Protein AF-A0A077WSF9-F1 (afdb_monomer)

Mean predicted aligned error: 4.3 Å

pLDDT: mean 92.71, std 7.18, range [61.22, 97.94]

InterPro domains:
  IPR006674 HD domain [PF13023] (7-73)
  IPR039356 5'-deoxynucleotidase YfbR/HDDC2 [PTHR11845] (1-86)

Secondary structure (DSSP, 8-state):
-HHHHHHH-SSHHHHHHHHHHHHHHHT-SHHHHHHHHHHHHHHHHHHHHHHHHH----HHHHHTTTTT--SHHHHHHHHHHHHHHTT-

Organism: NCBI:txid688394

Structure (mmCIF, N/CA/C/O backbone):
data_AF-A0A077WSF9-F1
#
_entry.id   AF-A0A077WSF9-F1
#
loop_
_atom_site.group_PDB
_atom_site.id
_atom_site.type_symbol
_atom_site.label_atom_id
_atom_site.label_alt_id
_atom_site.label_comp_id
_atom_site.label_asym_id
_atom_site.label_entity_id
_atom_site.label_seq_id
_atom_site.pdbx_PDB_ins_code
_atom_site.Cartn_x
_atom_site.Cartn_y
_atom_site.Cartn_z
_atom_site.occupancy
_atom_site.B_iso_or_equiv
_atom_site.auth_seq_id
_atom_site.auth_comp_id
_atom_site.auth_asym_id
_atom_site.auth_atom_id
_atom_site.pdbx_PDB_model_num
ATOM 1 N N . MET A 1 1 ? -1.291 -8.349 21.622 1.00 61.56 1 MET A N 1
ATOM 2 C CA . MET A 1 1 ? -2.343 -7.308 21.661 1.00 61.56 1 MET A CA 1
ATOM 3 C C . MET A 1 1 ? -2.695 -6.849 23.069 1.00 61.56 1 MET A C 1
ATOM 5 O O . MET A 1 1 ? -2.774 -5.644 23.251 1.00 61.56 1 MET A O 1
ATOM 9 N N . GLN A 1 2 ? -2.848 -7.736 24.065 1.00 61.22 2 GLN A N 1
ATOM 10 C CA . GLN A 1 2 ? -3.102 -7.313 25.458 1.00 61.22 2 GLN A CA 1
ATOM 11 C C . GLN A 1 2 ? -2.033 -6.340 25.989 1.00 61.22 2 GLN A C 1
ATOM 13 O O . GLN A 1 2 ? -2.383 -5.317 26.569 1.00 61.22 2 GLN A O 1
ATOM 18 N N . ASP A 1 3 ? -0.756 -6.582 25.678 1.00 74.38 3 ASP A N 1
ATOM 19 C CA . ASP A 1 3 ? 0.327 -5.666 26.058 1.00 74.38 3 ASP A CA 1
ATOM 20 C C . ASP A 1 3 ? 0.192 -4.290 25.384 1.00 74.38 3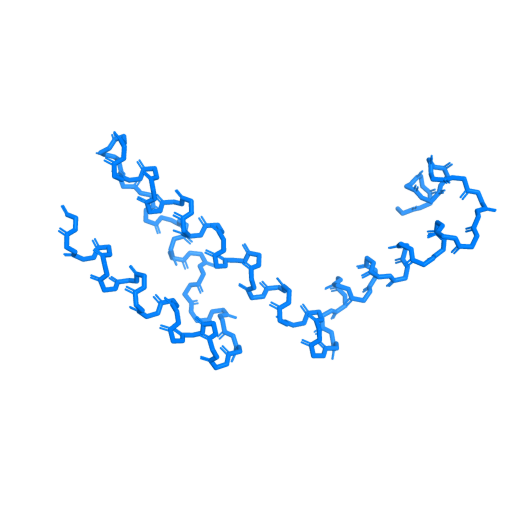 ASP A C 1
ATOM 22 O O . ASP A 1 3 ? 0.322 -3.264 26.043 1.00 74.38 3 ASP A O 1
ATOM 26 N N . PHE A 1 4 ? -0.161 -4.249 24.097 1.00 75.19 4 PHE A N 1
ATOM 27 C CA . PHE A 1 4 ? -0.355 -3.004 23.346 1.00 75.19 4 PHE A CA 1
ATOM 28 C C . PHE A 1 4 ? -1.534 -2.176 23.881 1.00 75.19 4 PHE A C 1
ATOM 30 O O . PHE A 1 4 ? -1.392 -0.979 24.116 1.00 75.19 4 PHE A O 1
ATOM 37 N N . GLN A 1 5 ? -2.671 -2.819 24.165 1.00 72.75 5 GLN A N 1
ATOM 38 C CA . GLN A 1 5 ? -3.815 -2.154 24.794 1.00 72.75 5 GLN A CA 1
ATOM 39 C C . GLN A 1 5 ? -3.461 -1.633 26.196 1.00 72.75 5 GLN A C 1
ATOM 41 O O . GLN A 1 5 ? -3.844 -0.524 26.561 1.00 72.75 5 GLN A O 1
ATOM 46 N N . SER A 1 6 ? -2.668 -2.393 26.962 1.00 78.44 6 SER A N 1
ATOM 47 C CA . SER A 1 6 ? -2.208 -1.968 28.288 1.00 78.44 6 SER A CA 1
ATOM 48 C C . SER A 1 6 ? -1.289 -0.738 28.239 1.00 78.44 6 SER A C 1
ATOM 50 O O . SER A 1 6 ? -1.386 0.120 29.115 1.00 78.44 6 SER A O 1
ATOM 52 N N . MET A 1 7 ? -0.464 -0.597 27.190 1.00 84.06 7 MET A N 1
ATOM 53 C CA . MET A 1 7 ? 0.410 0.568 26.981 1.00 84.06 7 MET A CA 1
ATOM 54 C C . MET A 1 7 ? -0.369 1.852 26.679 1.00 84.06 7 MET A C 1
ATOM 56 O O . MET A 1 7 ? 0.070 2.936 27.056 1.00 84.06 7 MET A O 1
ATOM 60 N N . LEU A 1 8 ? -1.518 1.738 26.009 1.00 82.12 8 LEU A N 1
ATOM 61 C CA . LEU A 1 8 ? -2.384 2.868 25.653 1.00 82.12 8 LEU A CA 1
ATOM 62 C C . LEU A 1 8 ? -3.347 3.270 26.790 1.00 82.12 8 LEU A C 1
ATOM 64 O O . LEU A 1 8 ? -3.999 4.314 26.713 1.00 82.12 8 LEU A O 1
ATOM 68 N N . GLY A 1 9 ? -3.415 2.464 27.855 1.00 82.62 9 GLY A N 1
ATOM 69 C CA . GLY A 1 9 ? -4.345 2.625 28.973 1.00 82.62 9 GLY A CA 1
ATOM 70 C C . GLY A 1 9 ? -5.771 2.179 28.630 1.00 82.62 9 GLY A C 1
ATOM 71 O O . GLY A 1 9 ? -6.179 2.177 27.476 1.00 82.62 9 GLY A O 1
ATOM 72 N N . ASN A 1 10 ? -6.572 1.818 29.638 1.00 83.19 10 ASN A N 1
ATOM 73 C CA . ASN A 1 10 ? -7.965 1.377 29.448 1.00 83.19 10 ASN A CA 1
ATOM 74 C C . ASN A 1 10 ? -8.908 2.562 29.166 1.00 83.19 10 ASN A C 1
ATOM 76 O O . ASN A 1 10 ? -9.774 2.895 29.974 1.00 83.19 10 ASN A O 1
ATOM 80 N N . THR A 1 11 ? -8.716 3.224 28.027 1.00 90.12 11 THR A N 1
ATOM 81 C CA . THR A 1 11 ? -9.542 4.342 27.560 1.00 90.12 11 THR A CA 1
ATOM 82 C C . THR A 1 11 ? -10.384 3.929 26.349 1.00 90.12 11 THR A C 1
ATOM 84 O O . THR A 1 11 ? -10.002 3.003 25.631 1.00 90.12 11 THR A O 1
ATOM 87 N N . PRO A 1 12 ? -11.505 4.617 26.063 1.00 90.31 12 PRO A N 1
ATOM 88 C CA . PRO A 1 12 ? -12.280 4.367 24.845 1.00 90.31 12 PRO A CA 1
ATOM 89 C C . PRO A 1 12 ? -11.450 4.506 23.560 1.00 90.31 12 PRO A C 1
ATOM 91 O O . PRO A 1 12 ? -11.618 3.722 22.635 1.00 90.31 12 PRO A O 1
ATOM 94 N N . VAL A 1 13 ? -10.499 5.445 23.537 1.00 91.31 13 VAL A N 1
ATOM 95 C CA . VAL A 1 13 ? -9.586 5.655 22.400 1.00 91.31 13 VAL A CA 1
ATOM 96 C C . VAL A 1 13 ? -8.639 4.468 22.218 1.00 91.31 13 VAL A C 1
ATOM 98 O O . VAL A 1 13 ? -8.383 4.043 21.098 1.00 91.31 13 VAL A O 1
ATOM 101 N N . ALA A 1 14 ? -8.131 3.887 23.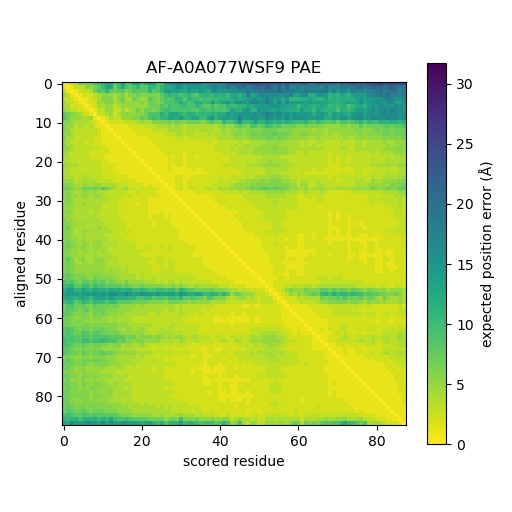309 1.00 91.44 14 ALA A N 1
ATOM 102 C CA . ALA A 1 14 ? -7.297 2.691 23.217 1.00 91.44 14 ALA A CA 1
ATOM 103 C C . ALA A 1 14 ? -8.068 1.496 22.642 1.00 91.44 14 ALA A C 1
ATOM 105 O O . ALA A 1 14 ? -7.493 0.713 21.888 1.00 91.44 14 ALA A O 1
ATOM 106 N N . GLN A 1 15 ? -9.359 1.371 22.968 1.00 90.31 15 GLN A N 1
ATOM 107 C CA . GLN A 1 15 ? -10.218 0.353 22.366 1.00 90.31 15 GLN A CA 1
ATOM 108 C C . GLN A 1 15 ? -10.402 0.599 20.863 1.00 90.31 15 GLN A C 1
ATOM 110 O O . GLN A 1 15 ? -10.198 -0.322 20.082 1.00 90.31 15 GLN A O 1
ATOM 115 N N . GLU A 1 16 ? -10.677 1.840 20.454 1.00 93.62 16 GLU A N 1
ATOM 116 C CA . GLU A 1 16 ? -10.807 2.211 19.037 1.00 93.62 16 GLU A CA 1
ATOM 117 C C . GLU A 1 16 ? -9.543 1.879 18.228 1.00 93.62 16 GLU A C 1
ATOM 119 O O . GLU A 1 16 ? -9.631 1.305 17.147 1.00 93.62 16 GLU A O 1
ATOM 124 N N . ILE A 1 17 ? -8.350 2.167 18.760 1.00 93.19 17 ILE A N 1
ATOM 125 C CA . ILE A 1 17 ? -7.083 1.840 18.086 1.00 93.19 17 ILE A CA 1
ATOM 126 C C . ILE A 1 17 ? -6.919 0.322 17.916 1.00 93.19 17 ILE A C 1
ATOM 128 O O . ILE A 1 17 ? -6.447 -0.133 16.873 1.00 93.19 17 ILE A O 1
ATOM 132 N N . VAL A 1 18 ? -7.287 -0.470 18.929 1.00 91.56 18 VAL A N 1
ATOM 133 C CA . VAL A 1 18 ? -7.242 -1.939 18.846 1.00 91.56 18 VAL A CA 1
ATOM 134 C C . VAL A 1 18 ? -8.224 -2.453 17.795 1.00 91.56 18 VAL A C 1
ATOM 136 O O . VAL A 1 18 ? -7.860 -3.334 17.016 1.00 91.56 18 VAL A O 1
ATOM 139 N N . ASP A 1 19 ? -9.426 -1.883 17.740 1.00 93.56 19 ASP A N 1
ATOM 140 C CA . ASP A 1 19 ? -10.453 -2.259 16.770 1.00 93.56 19 ASP A CA 1
ATOM 141 C C . ASP A 1 19 ? -10.006 -1.923 15.335 1.00 93.56 19 ASP A C 1
ATOM 143 O O . ASP A 1 19 ? -10.089 -2.780 14.455 1.00 93.56 19 ASP A O 1
ATOM 147 N N . LEU A 1 20 ? -9.425 -0.736 15.109 1.00 95.25 20 LEU A N 1
ATOM 148 C CA . LEU A 1 20 ? -8.851 -0.331 13.816 1.00 95.25 20 LEU A CA 1
ATOM 149 C C . LEU A 1 20 ? -7.671 -1.216 13.395 1.00 95.25 20 LEU A C 1
ATOM 151 O O . LEU A 1 20 ? -7.545 -1.581 12.225 1.00 95.25 20 LEU A O 1
ATOM 155 N N . TRP A 1 21 ? -6.798 -1.583 14.338 1.00 93.62 21 TRP A N 1
ATOM 156 C CA . TRP A 1 21 ? -5.711 -2.523 14.063 1.00 93.62 21 TRP A CA 1
ATOM 157 C C . TRP A 1 21 ? -6.260 -3.886 13.637 1.00 93.62 21 TRP A C 1
ATOM 159 O O . TRP A 1 21 ? -5.788 -4.460 12.656 1.00 93.62 21 TRP A O 1
ATOM 169 N N . GLN A 1 22 ? -7.279 -4.389 14.339 1.00 94.50 22 GLN A N 1
ATOM 170 C CA . GLN A 1 22 ? -7.896 -5.667 14.004 1.00 94.50 22 GLN A CA 1
ATOM 171 C C . GLN A 1 22 ? -8.591 -5.607 12.640 1.00 94.50 22 GLN A C 1
ATOM 173 O O . GLN A 1 22 ? -8.473 -6.550 11.866 1.00 94.50 22 GLN A O 1
ATOM 178 N N . GLU A 1 23 ? -9.263 -4.501 12.315 1.00 96.25 23 GLU A N 1
ATOM 179 C CA . GLU A 1 23 ? -9.866 -4.270 11.000 1.00 96.25 23 GLU A CA 1
ATOM 180 C C . GLU A 1 23 ? -8.818 -4.324 9.878 1.00 96.25 23 GLU A C 1
ATOM 182 O O . GLU A 1 23 ? -9.009 -5.021 8.874 1.00 96.25 23 GLU A O 1
ATOM 187 N N . TYR A 1 24 ? -7.688 -3.634 10.070 1.00 96.25 24 TYR A N 1
ATOM 188 C CA . TYR A 1 24 ? -6.564 -3.657 9.138 1.00 96.25 24 TYR A CA 1
ATOM 189 C C . TYR A 1 24 ? -6.015 -5.075 8.943 1.00 96.25 24 TYR A C 1
ATOM 191 O O . TYR A 1 24 ? -5.805 -5.500 7.805 1.00 96.25 24 TYR A O 1
ATOM 199 N N . GLU A 1 25 ? -5.796 -5.818 10.029 1.00 94.56 25 GLU A N 1
ATOM 200 C CA . GLU A 1 25 ? -5.264 -7.183 9.979 1.00 94.56 25 GLU A CA 1
ATOM 201 C C . GLU A 1 25 ? -6.234 -8.186 9.353 1.00 94.56 25 GLU A C 1
ATOM 203 O O . GLU A 1 25 ? -5.809 -9.042 8.575 1.00 94.56 25 GLU A O 1
ATOM 208 N N . ASP A 1 26 ? -7.532 -8.052 9.625 1.00 95.44 26 ASP A N 1
ATOM 209 C CA . ASP A 1 26 ? -8.569 -8.883 9.018 1.00 95.44 26 ASP A CA 1
ATOM 210 C C . ASP A 1 26 ? -8.675 -8.657 7.504 1.00 95.44 26 ASP A C 1
ATOM 212 O O . ASP A 1 26 ? -9.019 -9.592 6.778 1.00 95.44 26 ASP A O 1
ATOM 216 N N . ALA A 1 27 ? -8.380 -7.440 7.028 1.00 93.75 27 ALA A N 1
ATOM 217 C CA . ALA A 1 27 ? -8.380 -7.058 5.615 1.00 93.75 27 ALA A CA 1
ATOM 218 C C . ALA A 1 27 ? -9.699 -7.384 4.884 1.00 93.75 27 ALA A C 1
ATOM 220 O O . ALA A 1 27 ? -9.703 -7.889 3.759 1.00 93.75 27 ALA A O 1
ATOM 221 N N . LYS A 1 28 ? -10.838 -7.111 5.536 1.00 92.00 28 LYS A N 1
ATOM 222 C CA . LYS A 1 28 ? -12.184 -7.400 4.998 1.00 92.00 28 LYS A CA 1
ATOM 223 C C . LYS A 1 28 ? -12.975 -6.157 4.606 1.00 92.00 28 LYS A C 1
ATOM 225 O O . LYS A 1 28 ? -13.909 -6.273 3.814 1.00 92.00 28 LYS A O 1
ATOM 230 N N . THR A 1 29 ? -12.643 -4.997 5.165 1.00 96.19 29 THR A N 1
ATOM 231 C CA . THR A 1 29 ? -13.314 -3.733 4.842 1.00 96.19 29 THR A CA 1
ATOM 232 C C . THR A 1 29 ? -12.681 -3.086 3.605 1.00 96.19 29 THR A C 1
ATOM 234 O O . THR A 1 29 ? -11.501 -3.329 3.317 1.00 96.19 29 THR A O 1
ATOM 237 N N . PRO A 1 30 ? -13.436 -2.272 2.843 1.00 96.38 30 PRO A N 1
ATOM 238 C CA . PRO A 1 30 ? -12.879 -1.486 1.744 1.00 96.38 30 PRO A CA 1
ATOM 239 C C . PRO A 1 30 ? -11.688 -0.622 2.179 1.00 96.38 30 PRO A C 1
ATOM 241 O O . PRO A 1 30 ? -10.688 -0.547 1.465 1.00 96.38 30 PRO A O 1
ATOM 244 N N . GLU A 1 31 ? -11.773 -0.023 3.365 1.00 96.81 31 GLU A N 1
ATOM 245 C CA . GLU A 1 31 ? -10.739 0.807 3.972 1.00 96.81 31 GLU A CA 1
ATOM 246 C C . GLU A 1 31 ? -9.484 -0.015 4.282 1.00 96.81 31 GLU A C 1
ATOM 248 O O . GLU A 1 31 ? -8.398 0.348 3.835 1.00 96.81 31 GLU A O 1
ATOM 253 N N . ALA A 1 32 ? -9.610 -1.164 4.956 1.00 96.38 32 ALA A N 1
ATOM 254 C CA . ALA A 1 32 ? -8.468 -2.026 5.258 1.00 96.38 32 ALA A CA 1
ATOM 255 C C . ALA A 1 32 ? -7.773 -2.539 3.989 1.00 96.38 32 ALA A C 1
ATOM 257 O O . ALA A 1 32 ? -6.543 -2.543 3.910 1.00 96.38 32 ALA A O 1
ATOM 258 N N . LEU A 1 33 ? -8.542 -2.928 2.967 1.00 95.88 33 LEU A N 1
ATOM 259 C CA . LEU A 1 33 ? -8.001 -3.351 1.673 1.00 95.88 33 LEU A CA 1
ATOM 260 C C . LEU A 1 33 ? -7.250 -2.212 0.970 1.00 95.88 33 LEU A C 1
ATOM 262 O O . LEU A 1 33 ? -6.148 -2.428 0.462 1.00 95.88 33 LEU A O 1
ATOM 266 N N . LEU A 1 34 ? -7.808 -0.997 0.980 1.00 97.00 34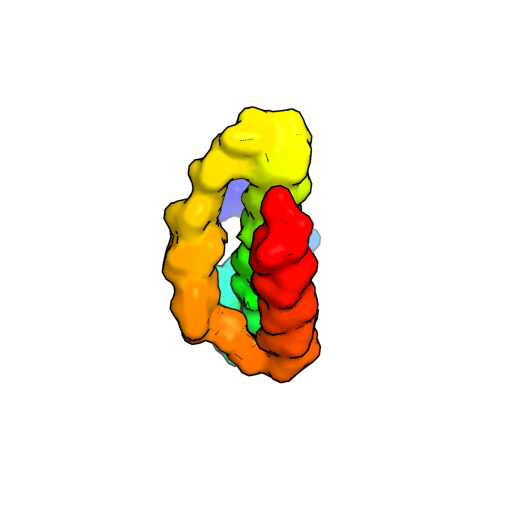 LEU A N 1
ATOM 267 C CA . LEU A 1 34 ? -7.152 0.190 0.435 1.00 97.00 34 LEU A CA 1
ATOM 268 C C . LEU A 1 34 ? -5.847 0.501 1.179 1.00 97.00 34 LEU A C 1
ATOM 270 O O . LEU A 1 34 ? -4.821 0.730 0.539 1.00 97.00 34 LEU A O 1
ATOM 274 N N . VAL A 1 35 ? -5.856 0.476 2.514 1.00 97.00 35 VAL A N 1
ATOM 275 C CA . VAL A 1 35 ? -4.658 0.746 3.325 1.00 97.00 35 VAL A CA 1
ATOM 276 C C . VAL A 1 35 ? -3.589 -0.325 3.093 1.00 97.00 35 VAL A C 1
ATOM 278 O O . VAL A 1 35 ? -2.421 0.015 2.938 1.00 97.00 35 VAL A O 1
ATOM 281 N N . LYS A 1 36 ? -3.960 -1.608 2.971 1.00 96.06 36 LYS A N 1
ATOM 282 C CA . LYS A 1 36 ? -3.014 -2.693 2.641 1.00 96.06 36 LYS A CA 1
ATOM 283 C C . LYS A 1 36 ? -2.374 -2.508 1.260 1.00 96.06 36 LYS A C 1
ATOM 285 O O . LYS A 1 36 ? -1.234 -2.941 1.066 1.00 96.06 36 LYS A O 1
ATOM 290 N N . ASP 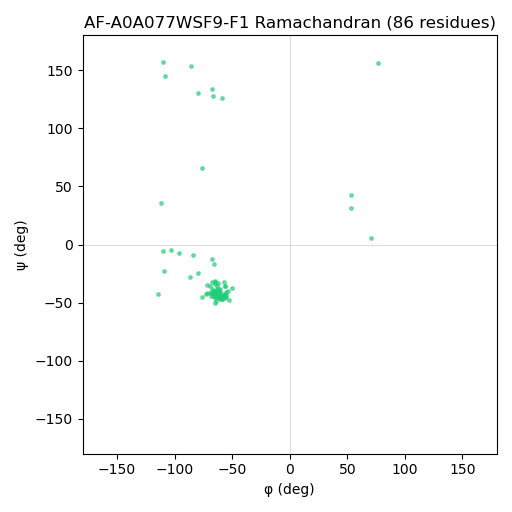A 1 37 ? -3.091 -1.940 0.295 1.00 97.50 37 ASP A N 1
ATOM 291 C CA . ASP A 1 37 ? -2.538 -1.600 -1.019 1.00 97.50 37 ASP A CA 1
ATOM 292 C C . ASP A 1 37 ? -1.603 -0.389 -0.940 1.00 97.50 37 ASP A C 1
ATOM 294 O O . ASP A 1 37 ? -0.515 -0.426 -1.516 1.00 97.50 37 ASP A O 1
ATOM 298 N N . LEU A 1 38 ? -1.986 0.648 -0.190 1.00 97.62 38 LEU A N 1
ATOM 299 C CA . LEU A 1 38 ? -1.157 1.834 0.044 1.00 97.62 38 LEU A CA 1
ATOM 300 C C . LEU A 1 38 ? 0.162 1.489 0.745 1.00 97.62 38 LEU A C 1
ATOM 302 O O . LEU A 1 38 ? 1.205 1.947 0.295 1.00 97.62 38 LEU A O 1
ATOM 306 N N . ASP A 1 39 ? 0.130 0.637 1.771 1.00 96.75 39 ASP A N 1
ATOM 307 C CA . ASP A 1 39 ? 1.312 0.165 2.511 1.00 96.75 39 ASP A CA 1
ATOM 308 C C . ASP A 1 39 ? 2.355 -0.475 1.573 1.00 96.75 39 ASP A C 1
ATOM 310 O O . ASP A 1 39 ? 3.539 -0.141 1.582 1.00 96.75 39 ASP A O 1
ATOM 314 N N . LYS A 1 40 ? 1.904 -1.331 0.646 1.00 97.06 40 LYS A N 1
ATOM 315 C CA . LYS A 1 40 ? 2.787 -1.952 -0.358 1.00 97.06 40 LYS A CA 1
ATOM 316 C C . LYS A 1 40 ? 3.258 -0.970 -1.422 1.00 97.06 40 LYS A C 1
ATOM 318 O O . LYS A 1 40 ? 4.359 -1.133 -1.946 1.00 97.06 40 LYS A O 1
ATOM 323 N N . PHE A 1 41 ? 2.411 -0.014 -1.797 1.00 97.94 41 PHE A N 1
ATOM 324 C CA . PHE A 1 41 ? 2.742 0.988 -2.804 1.00 97.94 41 PHE A CA 1
ATOM 325 C C . PHE A 1 41 ? 3.824 1.936 -2.283 1.00 97.94 41 PHE A C 1
ATOM 327 O O . PHE A 1 41 ? 4.804 2.1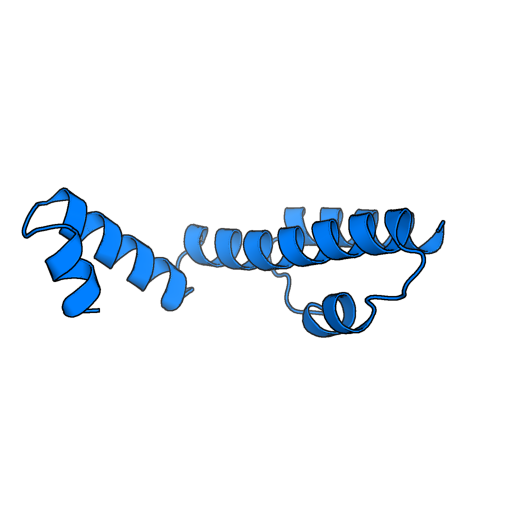84 -2.978 1.00 97.94 41 PHE A O 1
ATOM 334 N N . GLU A 1 42 ? 3.692 2.396 -1.042 1.00 97.75 42 GLU A N 1
ATOM 335 C CA . GLU A 1 42 ? 4.684 3.237 -0.372 1.00 97.75 42 GLU A CA 1
ATOM 336 C C . GLU A 1 42 ? 6.053 2.541 -0.322 1.00 97.75 42 GLU A C 1
ATOM 338 O O . GLU A 1 42 ? 7.051 3.118 -0.757 1.00 97.75 42 GLU A O 1
ATOM 343 N N . MET A 1 43 ? 6.081 1.250 0.027 1.00 97.44 43 MET A N 1
ATOM 344 C CA . MET A 1 43 ? 7.311 0.451 0.052 1.00 97.44 43 MET A CA 1
ATOM 345 C C . MET A 1 43 ? 8.063 0.443 -1.294 1.00 97.44 43 MET A C 1
ATOM 347 O O . MET A 1 43 ? 9.290 0.555 -1.325 1.00 97.44 43 MET A O 1
ATOM 351 N N . ILE A 1 44 ? 7.363 0.309 -2.428 1.00 97.69 44 ILE A N 1
ATOM 352 C CA . ILE A 1 44 ? 8.016 0.313 -3.752 1.00 97.69 44 ILE A CA 1
ATOM 353 C C . ILE A 1 44 ? 8.365 1.719 -4.249 1.00 97.69 44 ILE A C 1
ATOM 355 O O . ILE A 1 44 ? 9.300 1.857 -5.037 1.00 97.69 44 ILE A O 1
ATOM 359 N N . VAL A 1 45 ? 7.663 2.756 -3.781 1.00 97.81 45 VAL A N 1
ATOM 360 C CA . VAL A 1 45 ? 8.055 4.155 -4.007 1.00 97.81 45 VAL A CA 1
ATOM 361 C C . VAL A 1 45 ? 9.387 4.427 -3.314 1.00 97.81 45 VAL A C 1
ATOM 363 O O . VAL A 1 45 ? 10.318 4.901 -3.959 1.00 97.81 45 VAL A O 1
ATOM 366 N N . GLN A 1 46 ? 9.525 4.049 -2.040 1.00 97.12 46 GLN A N 1
ATOM 367 C CA . GLN A 1 46 ? 10.797 4.165 -1.323 1.00 97.12 46 GLN A CA 1
ATOM 368 C C . GLN A 1 46 ? 11.912 3.383 -2.018 1.00 97.12 46 GLN A C 1
ATOM 370 O O . GLN A 1 46 ? 13.008 3.909 -2.202 1.00 97.12 46 GLN A O 1
ATOM 375 N N . ALA A 1 47 ? 11.636 2.144 -2.442 1.00 97.06 47 ALA A N 1
ATOM 376 C CA . ALA A 1 47 ? 12.609 1.346 -3.178 1.00 97.06 47 ALA A CA 1
ATOM 377 C C . ALA A 1 47 ? 13.089 2.079 -4.440 1.00 97.06 47 ALA A C 1
ATOM 379 O O . ALA A 1 47 ? 14.292 2.165 -4.657 1.00 97.06 47 ALA A O 1
ATOM 380 N N . LEU A 1 48 ? 12.183 2.668 -5.228 1.00 96.56 48 LEU A N 1
ATOM 381 C CA . LEU A 1 48 ? 12.550 3.443 -6.415 1.00 96.56 48 LEU A CA 1
ATOM 382 C C . LEU A 1 48 ? 13.461 4.633 -6.079 1.00 96.56 48 LEU A C 1
ATOM 3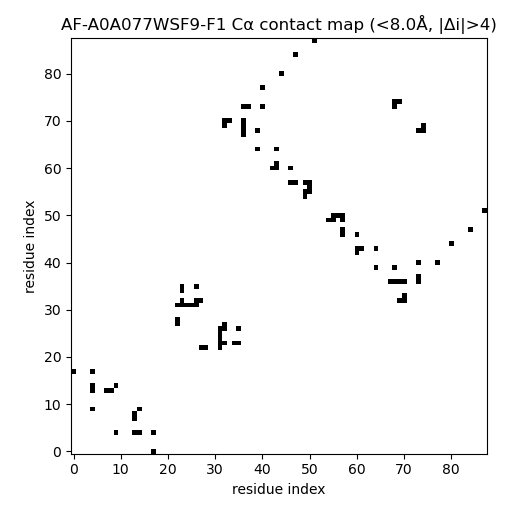84 O O . LEU A 1 48 ? 14.469 4.847 -6.753 1.00 96.56 48 LEU A O 1
ATOM 388 N N . GLU A 1 49 ? 13.127 5.396 -5.038 1.00 96.44 49 GLU A N 1
ATOM 389 C CA . GLU A 1 49 ? 13.936 6.543 -4.613 1.00 96.44 49 GLU A CA 1
ATOM 390 C C . GLU A 1 49 ? 15.336 6.119 -4.143 1.00 96.44 49 GLU A C 1
ATOM 392 O O . GLU A 1 49 ? 16.327 6.765 -4.491 1.00 96.44 49 GLU A O 1
ATOM 397 N N . TYR A 1 50 ? 15.451 4.985 -3.448 1.00 96.19 50 TYR A N 1
ATOM 398 C CA . TYR A 1 50 ? 16.750 4.420 -3.083 1.00 96.19 50 TYR A CA 1
ATOM 399 C C . TYR A 1 50 ? 17.536 3.886 -4.289 1.00 96.19 50 TYR A C 1
ATOM 401 O O . TYR A 1 50 ? 18.760 4.021 -4.326 1.00 96.19 50 TYR A O 1
ATOM 409 N N . GLU A 1 51 ? 16.881 3.310 -5.303 1.00 95.62 51 GLU A N 1
ATOM 410 C CA . GLU A 1 51 ? 17.571 2.917 -6.541 1.00 95.62 51 GLU A CA 1
ATOM 411 C C . GLU A 1 51 ? 18.173 4.144 -7.251 1.00 95.62 51 GLU A C 1
ATOM 413 O O . GLU A 1 51 ? 19.322 4.087 -7.705 1.00 95.62 51 GLU A O 1
ATOM 418 N N . LYS A 1 52 ? 17.442 5.270 -7.281 1.00 93.69 52 LYS A N 1
ATOM 419 C CA . LYS A 1 52 ? 17.912 6.554 -7.832 1.00 93.69 52 LYS A CA 1
ATOM 420 C C . LYS A 1 52 ? 19.120 7.106 -7.074 1.00 93.69 52 LYS A C 1
ATOM 422 O O . LYS A 1 52 ? 20.070 7.570 -7.709 1.00 93.69 52 LYS A O 1
ATOM 427 N N . SER A 1 53 ? 19.093 7.083 -5.738 1.00 94.56 53 SER A N 1
ATOM 428 C CA . SER A 1 53 ? 20.162 7.665 -4.915 1.00 94.56 53 SER A CA 1
ATOM 429 C C . SER A 1 53 ? 21.417 6.794 -4.869 1.00 94.56 53 SER A C 1
ATOM 431 O O . SER A 1 53 ? 22.530 7.295 -5.043 1.00 94.56 53 SER A O 1
ATOM 433 N N . ASP A 1 54 ? 21.248 5.485 -4.670 1.00 92.44 54 ASP A N 1
ATOM 434 C CA . ASP A 1 54 ? 22.337 4.587 -4.276 1.00 92.44 54 ASP A CA 1
ATOM 435 C C . ASP A 1 54 ? 22.860 3.734 -5.439 1.00 92.44 54 ASP A C 1
ATOM 437 O O . ASP A 1 54 ? 23.840 3.000 -5.274 1.00 92.44 54 ASP A O 1
ATOM 441 N N . LYS A 1 55 ? 22.226 3.818 -6.621 1.00 85.62 55 LYS A N 1
ATOM 442 C CA . LYS A 1 55 ? 22.558 3.050 -7.838 1.00 85.62 55 LYS A CA 1
ATOM 443 C C . LYS A 1 55 ? 22.624 1.536 -7.605 1.00 85.62 55 LYS A C 1
ATOM 445 O O . LYS A 1 55 ? 23.402 0.823 -8.244 1.00 85.62 55 LYS A O 1
ATOM 450 N N . LYS A 1 56 ? 21.822 1.038 -6.666 1.00 89.44 56 LYS A N 1
ATOM 451 C CA . LYS A 1 56 ? 21.654 -0.389 -6.381 1.00 89.44 56 LYS A CA 1
ATOM 452 C C . LYS A 1 56 ? 20.292 -0.825 -6.867 1.00 89.44 56 LYS A C 1
ATOM 454 O O . LYS A 1 56 ? 19.341 -0.072 -6.739 1.00 89.44 56 LYS A O 1
ATOM 459 N N . SER A 1 57 ? 20.198 -2.052 -7.367 1.00 92.50 57 SER A N 1
ATOM 460 C CA . SER A 1 57 ? 18.895 -2.632 -7.665 1.00 92.50 57 SER A CA 1
ATOM 461 C C . SER A 1 57 ? 18.246 -3.165 -6.389 1.00 92.50 57 SER A C 1
ATOM 463 O O . SER A 1 57 ? 18.857 -3.932 -5.644 1.00 92.50 57 SER A O 1
ATOM 465 N N . LEU A 1 58 ? 16.991 -2.787 -6.178 1.00 95.75 58 LEU A N 1
ATOM 466 C CA . LEU A 1 58 ? 16.107 -3.236 -5.107 1.00 95.75 58 LEU A CA 1
ATOM 467 C C . LEU A 1 58 ? 14.955 -4.079 -5.678 1.00 95.75 58 LEU A C 1
ATOM 469 O O . LEU A 1 58 ? 13.829 -4.048 -5.185 1.00 95.75 58 LEU A O 1
ATOM 473 N N . GLN A 1 59 ? 15.245 -4.860 -6.727 1.00 95.38 59 GLN A N 1
ATOM 474 C CA . GLN A 1 59 ? 14.266 -5.653 -7.481 1.00 95.38 59 GLN A CA 1
ATOM 475 C C . GLN A 1 59 ? 13.360 -6.528 -6.600 1.00 95.38 59 GLN A C 1
ATOM 477 O O . GLN A 1 59 ? 12.163 -6.618 -6.864 1.00 95.38 59 GLN A O 1
ATOM 482 N N . SER A 1 60 ? 13.898 -7.107 -5.523 1.00 96.31 60 SER A N 1
ATOM 483 C CA . SER A 1 60 ? 13.143 -7.967 -4.604 1.00 96.31 60 SER A CA 1
ATOM 484 C C . SER A 1 60 ? 11.914 -7.281 -3.996 1.00 96.31 60 SER A C 1
ATOM 486 O O . SER A 1 60 ? 10.902 -7.944 -3.775 1.00 96.31 60 SER A O 1
ATOM 488 N N . PHE A 1 61 ? 11.957 -5.964 -3.763 1.00 96.00 61 PHE A N 1
ATOM 489 C CA . PHE A 1 61 ? 10.811 -5.208 -3.247 1.00 96.00 61 PHE A CA 1
ATOM 490 C C . PHE A 1 61 ? 9.674 -5.150 -4.272 1.00 96.00 61 PHE A C 1
ATOM 492 O O . PHE A 1 61 ? 8.509 -5.355 -3.925 1.00 96.00 61 PHE A O 1
ATOM 499 N N . PHE A 1 62 ? 10.006 -4.962 -5.547 1.00 96.12 62 PHE A N 1
ATOM 500 C CA . PHE A 1 62 ? 9.030 -4.931 -6.633 1.00 96.12 62 PHE A CA 1
ATOM 501 C C . PHE A 1 62 ? 8.456 -6.323 -6.919 1.00 96.12 62 PHE A C 1
ATOM 503 O O . PHE A 1 62 ? 7.240 -6.461 -7.034 1.00 96.12 62 PHE A O 1
ATOM 510 N N . ASP A 1 63 ? 9.295 -7.361 -6.925 1.00 96.06 63 ASP A N 1
ATOM 511 C CA . ASP A 1 63 ? 8.841 -8.750 -7.083 1.00 96.06 63 ASP A CA 1
ATOM 512 C C . ASP A 1 63 ? 7.884 -9.147 -5.951 1.00 96.06 63 ASP A C 1
ATOM 514 O O . ASP A 1 63 ? 6.865 -9.804 -6.173 1.00 96.06 63 ASP A O 1
ATOM 518 N N . SER A 1 64 ? 8.157 -8.683 -4.725 1.00 94.69 64 SER A N 1
ATOM 519 C CA . SER A 1 64 ? 7.322 -8.980 -3.560 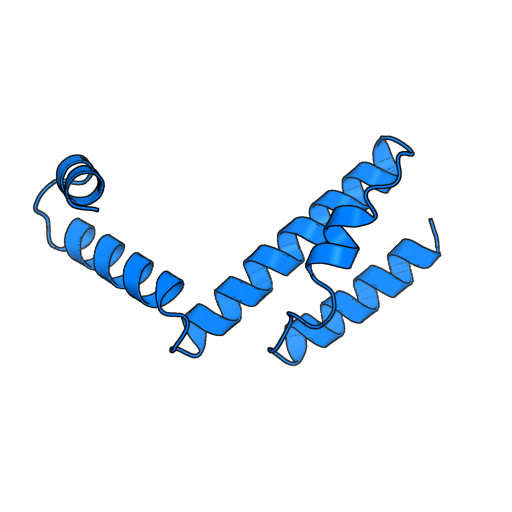1.00 94.69 64 SER A CA 1
ATOM 520 C C . SER A 1 64 ? 5.916 -8.376 -3.631 1.00 94.69 64 SER A C 1
ATOM 522 O O . SER A 1 64 ? 5.046 -8.810 -2.875 1.00 94.69 64 SER A O 1
ATOM 524 N N . THR A 1 65 ? 5.666 -7.399 -4.509 1.00 94.25 65 THR A N 1
ATOM 525 C CA . THR A 1 65 ? 4.370 -6.705 -4.640 1.00 94.25 65 THR A CA 1
ATOM 526 C C . THR A 1 65 ? 3.626 -7.035 -5.932 1.00 94.25 65 THR A C 1
ATOM 528 O O . THR A 1 65 ? 2.456 -6.669 -6.080 1.00 94.25 65 THR A O 1
ATOM 531 N N . GLN A 1 66 ? 4.247 -7.792 -6.841 1.00 91.19 66 GLN A N 1
ATOM 532 C CA . GLN A 1 66 ? 3.655 -8.146 -8.124 1.00 91.19 66 GLN A CA 1
ATOM 533 C C . GLN A 1 66 ? 2.327 -8.900 -7.945 1.00 91.19 66 GLN A C 1
ATOM 535 O O . GLN A 1 66 ? 2.240 -9.903 -7.238 1.00 91.19 66 GLN A O 1
ATOM 540 N N . GLY A 1 67 ? 1.268 -8.392 -8.583 1.00 91.75 67 GLY A N 1
ATOM 541 C CA . GLY A 1 67 ? -0.074 -8.980 -8.524 1.00 91.75 67 GLY A CA 1
ATOM 542 C C . GLY A 1 67 ? -0.794 -8.842 -7.176 1.00 91.75 67 GLY A C 1
ATOM 543 O O . GLY A 1 67 ? -1.877 -9.402 -7.024 1.00 91.75 67 GLY A O 1
ATOM 544 N N . LYS A 1 68 ? -0.229 -8.113 -6.201 1.00 93.88 68 LYS A N 1
ATOM 545 C CA . LYS A 1 68 ? -0.847 -7.943 -4.875 1.00 93.88 68 LYS A CA 1
ATOM 546 C C . LYS A 1 68 ? -1.834 -6.782 -4.799 1.00 93.88 68 LYS A C 1
ATOM 548 O O . LYS A 1 68 ? -2.761 -6.865 -4.001 1.00 93.88 68 LYS A O 1
ATOM 55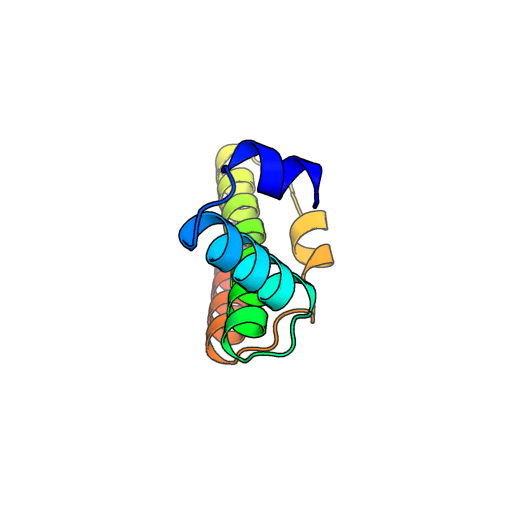3 N N . PHE A 1 69 ? -1.652 -5.748 -5.621 1.00 95.38 69 PHE A N 1
ATOM 554 C CA . PHE A 1 69 ? -2.536 -4.583 -5.659 1.00 95.38 69 PHE A CA 1
ATOM 555 C C . PHE A 1 69 ? -3.918 -4.964 -6.188 1.00 95.38 69 PHE A C 1
ATOM 557 O O . PHE A 1 69 ? -4.026 -5.638 -7.215 1.00 95.38 69 PHE A O 1
ATOM 564 N N . GLN A 1 70 ? -4.976 -4.508 -5.521 1.00 93.19 70 GLN A N 1
ATOM 565 C CA . GLN A 1 70 ? -6.367 -4.797 -5.871 1.00 93.19 70 GLN A CA 1
ATOM 566 C C . GLN A 1 70 ? -7.121 -3.544 -6.318 1.00 93.19 70 GLN A C 1
ATOM 568 O O . GLN A 1 70 ? -7.829 -3.588 -7.331 1.00 93.19 70 GLN A O 1
ATOM 573 N N . HIS A 1 71 ? -6.927 -2.432 -5.611 1.00 96.56 71 HIS A N 1
ATOM 574 C CA . HIS A 1 71 ? -7.644 -1.185 -5.810 1.00 96.56 71 HIS A CA 1
ATOM 575 C C . HIS A 1 71 ? -7.293 -0.549 -7.171 1.00 96.56 71 HIS A C 1
ATOM 577 O O . HIS A 1 71 ? -6.109 -0.339 -7.458 1.00 96.56 71 HIS A O 1
ATOM 583 N N . PRO A 1 72 ? -8.284 -0.191 -8.016 1.00 96.00 72 PRO A N 1
ATOM 584 C CA . PRO A 1 72 ? -8.039 0.289 -9.381 1.00 96.00 72 PRO A CA 1
ATOM 585 C C . PRO A 1 72 ? -7.103 1.499 -9.461 1.00 96.00 72 PRO A C 1
ATOM 587 O O . PRO A 1 72 ? -6.189 1.523 -10.279 1.00 96.00 72 PRO A O 1
ATOM 590 N N . THR A 1 73 ? -7.291 2.479 -8.574 1.00 96.50 73 THR A N 1
ATOM 591 C CA . THR A 1 73 ? -6.440 3.676 -8.529 1.00 96.50 73 THR A CA 1
ATOM 592 C C . THR A 1 73 ? -4.995 3.337 -8.177 1.00 96.50 73 THR A C 1
ATOM 594 O O . THR A 1 73 ? -4.080 3.866 -8.799 1.00 96.50 73 THR A O 1
ATOM 597 N N . ILE A 1 74 ? -4.783 2.422 -7.224 1.00 97.00 74 ILE A N 1
ATOM 598 C CA . ILE A 1 74 ? -3.431 2.051 -6.801 1.00 97.00 74 ILE A CA 1
ATOM 599 C C . ILE A 1 74 ? -2.742 1.277 -7.918 1.00 97.00 74 ILE A C 1
ATOM 601 O O . ILE A 1 74 ? -1.614 1.607 -8.246 1.00 97.00 74 ILE A O 1
ATOM 605 N N . LYS A 1 75 ? -3.442 0.352 -8.593 1.00 97.19 75 LYS A N 1
ATOM 606 C CA . LYS A 1 75 ? -2.921 -0.339 -9.787 1.00 97.19 75 LYS A CA 1
ATOM 607 C C . LYS A 1 75 ? -2.421 0.642 -10.850 1.00 97.19 75 LYS A C 1
ATOM 609 O O . LYS A 1 75 ? -1.301 0.490 -11.329 1.00 97.19 75 LYS A O 1
ATOM 614 N N . ALA A 1 76 ? -3.213 1.668 -11.169 1.00 97.75 76 ALA A N 1
ATOM 615 C CA . ALA A 1 76 ? -2.821 2.691 -12.138 1.00 97.75 76 ALA A CA 1
ATOM 616 C C . ALA A 1 76 ? -1.561 3.461 -11.695 1.00 97.75 76 ALA A C 1
ATOM 618 O O . ALA A 1 76 ? -0.679 3.738 -12.507 1.00 97.75 76 ALA A O 1
ATOM 619 N N . TRP A 1 77 ? -1.438 3.776 -10.403 1.00 97.88 77 TRP A N 1
ATOM 620 C CA . TRP A 1 77 ? -0.232 4.405 -9.858 1.00 97.88 77 TRP A CA 1
ATOM 621 C C . TRP A 1 77 ? 0.979 3.470 -9.889 1.00 97.88 77 TRP A C 1
ATOM 623 O O . TRP A 1 77 ? 2.067 3.899 -10.265 1.00 97.88 77 TRP A O 1
ATOM 633 N N . THR A 1 78 ? 0.807 2.189 -9.555 1.00 96.88 78 THR A N 1
ATOM 634 C CA . THR A 1 78 ? 1.866 1.175 -9.638 1.00 96.88 78 THR A CA 1
ATOM 635 C C . THR A 1 78 ? 2.383 1.034 -11.072 1.00 96.88 78 THR A C 1
ATOM 637 O O . THR A 1 78 ? 3.591 0.961 -11.292 1.00 96.88 78 THR A O 1
ATOM 640 N N . GLU A 1 79 ? 1.495 1.036 -12.069 1.00 96.38 79 GLU A N 1
ATOM 641 C CA . GLU A 1 79 ? 1.874 0.994 -13.486 1.00 96.38 79 GLU A CA 1
ATOM 642 C C . GLU A 1 79 ? 2.703 2.216 -13.900 1.00 96.38 79 GLU A C 1
ATOM 644 O O . GLU A 1 79 ? 3.724 2.060 -14.581 1.00 96.38 79 GLU A O 1
ATOM 649 N N . ALA A 1 80 ? 2.304 3.412 -13.456 1.00 97.38 80 ALA A N 1
ATOM 650 C CA . ALA A 1 80 ? 3.056 4.643 -13.686 1.00 97.38 80 ALA A CA 1
ATOM 651 C C . ALA A 1 80 ? 4.444 4.594 -13.024 1.00 97.38 80 ALA A C 1
ATOM 653 O O . ALA A 1 80 ? 5.443 4.894 -13.678 1.00 97.38 80 ALA A O 1
ATOM 654 N N . LEU A 1 81 ? 4.526 4.122 -11.775 1.00 96.94 81 LEU A N 1
ATOM 655 C CA . LEU A 1 81 ? 5.787 3.949 -11.049 1.00 96.94 81 LEU A CA 1
ATOM 656 C C . LEU A 1 81 ? 6.727 2.970 -11.770 1.00 96.94 81 LEU A C 1
ATOM 658 O O . LEU A 1 81 ? 7.914 3.242 -11.939 1.00 96.94 81 LEU A O 1
ATOM 662 N N . TYR A 1 82 ? 6.206 1.838 -12.255 1.00 96.19 82 TYR A N 1
ATOM 663 C CA . TYR A 1 82 ? 7.001 0.891 -13.039 1.00 96.19 82 TYR A CA 1
AT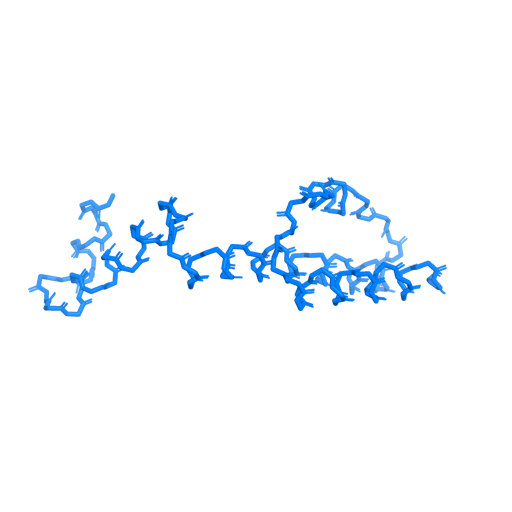OM 664 C C . TYR A 1 82 ? 7.459 1.477 -14.377 1.00 96.19 82 TYR A C 1
ATOM 666 O O . TYR A 1 82 ? 8.524 1.100 -14.866 1.00 96.19 82 TYR A O 1
ATOM 674 N N . ALA A 1 83 ? 6.671 2.359 -14.997 1.00 96.69 83 ALA A N 1
ATOM 675 C CA . ALA A 1 83 ? 7.081 3.060 -16.208 1.00 96.69 83 ALA A CA 1
ATOM 676 C C . ALA A 1 83 ? 8.230 4.030 -15.944 1.00 96.69 83 ALA A C 1
ATOM 678 O O . ALA A 1 83 ? 9.198 4.014 -16.698 1.00 96.69 83 ALA A O 1
ATOM 679 N N . GLU A 1 84 ? 8.158 4.795 -14.858 1.00 95.88 84 GLU A N 1
ATOM 680 C CA . GLU A 1 84 ? 9.239 5.676 -14.423 1.00 95.88 84 GLU A CA 1
ATOM 681 C C . GLU A 1 84 ? 10.516 4.891 -14.115 1.00 95.88 84 GLU A C 1
ATOM 683 O O . GLU A 1 84 ? 11.583 5.222 -14.623 1.00 95.88 84 GLU A O 1
ATOM 688 N N . ARG A 1 85 ? 10.404 3.790 -13.363 1.00 95.06 85 ARG A N 1
ATOM 689 C CA . ARG A 1 85 ? 11.543 2.928 -13.025 1.00 95.06 85 ARG A CA 1
ATOM 690 C C . ARG A 1 85 ? 12.289 2.397 -14.247 1.00 95.06 85 ARG A C 1
ATOM 692 O O . ARG A 1 85 ? 13.503 2.261 -14.201 1.00 95.06 85 ARG A O 1
ATOM 699 N N . ARG A 1 86 ? 11.586 2.099 -15.347 1.00 93.81 86 ARG A N 1
ATOM 700 C CA . ARG A 1 86 ? 12.206 1.639 -16.607 1.00 93.81 86 ARG A CA 1
ATOM 701 C C . ARG A 1 86 ? 13.057 2.710 -17.300 1.00 93.81 86 ARG A C 1
ATOM 703 O O . ARG A 1 86 ? 13.752 2.373 -18.254 1.00 93.81 86 ARG A O 1
ATOM 710 N N . LEU A 1 87 ? 12.952 3.971 -16.878 1.00 91.62 87 LEU A N 1
ATOM 711 C CA . LEU A 1 87 ? 13.729 5.095 -17.403 1.00 91.62 87 LEU A CA 1
ATOM 712 C C . LEU A 1 87 ? 14.978 5.412 -16.564 1.00 91.62 87 LEU A C 1
ATOM 714 O O . LEU A 1 87 ? 15.750 6.277 -16.980 1.00 91.62 87 LEU A O 1
ATOM 718 N N . LEU A 1 88 ? 15.152 4.760 -15.406 1.00 83.88 88 LEU A N 1
ATOM 719 C CA . LEU A 1 88 ? 16.394 4.810 -14.626 1.00 83.88 88 LEU A CA 1
ATOM 720 C C . LEU A 1 88 ? 17.527 4.072 -15.340 1.00 83.88 88 LEU A C 1
ATOM 722 O O . LEU A 1 88 ? 18.662 4.599 -15.297 1.00 83.88 88 LEU A O 1
#

Sequence (88 aa):
MQDFQSMLGNTPVAQEIVDLWQEYEDAKTPEALLVKDLDKFEMIVQALEYEKSDKKSLQSFFDSTQGKFQHPTIKAWTEALYAERRLL

Solvent-accessible surface area (backbone atoms only — not comparable to full-atom values): 5126 Å² total; per-residue (Å²): 104,72,68,60,41,59,74,60,35,101,43,74,65,31,51,50,54,51,51,52,50,50,43,44,72,67,47,75,45,75,65,24,44,49,50,60,38,49,58,56,50,51,54,42,52,52,41,52,53,47,28,71,74,69,74,46,89,55,60,68,58,52,64,74,47,64,89,66,60,75,52,69,70,58,44,56,50,52,54,50,53,55,56,56,59,74,73,110

Foldseek 3Di:
DVVQLVVVPPDPVSVVVVVVVVCLVVCPDPVSLVVVLVVLLVQVVVQLVCCVVVVDHPVVSVVVCPPVRDDPVSVVVNVVSVVVSVVD

Radius of gyration: 16.98 Å; Cα contacts (8 Å, |Δi|>4): 53; chains: 1; bounding box: 36×17×47 Å